Protein AF-A0A2N0NIL8-F1 (afdb_monomer)

Foldseek 3Di:
DDLQPDAQVNVLVVVVVVDDPLFKDAFFKWQLALVDDPPPSRIGTQGIWGHDDVDDDIDTDQDHDADLVQLCVPVDPDDPDDDPVNSVVSVVVLVPDDPVVQQARKGWDQDPVVRGIDIDGNVVRVVVSVVSVVSVVVLCVVPEDPDSNDTHGPDPSDDDPDD

pLDDT: mean 86.55, std 13.31, range [37.31, 97.88]

Radius of gyration: 18.93 Å; Cα contacts (8 Å, |Δi|>4): 229; chains: 1; bounding box: 38×41×51 Å

Nearest PDB structures (foldseek):
  6pxk-assembly1_B  TM=4.471E-01  e=1.009E+00  Escherichia coli
  3cox-assembly1_A  TM=4.025E-01  e=3.278E+00  Brevibacterium sterolicum
  7cnc-assembly1_A  TM=2.852E-01  e=1.763E+00  Homo sapiens
  3wee-assembly1_B  TM=3.679E-01  e=6.095E+00  Saccharomyces cerevisiae S288C

Sequence (163 aa):
MSLFSADESVLQAIVESLLPLKYRIPELLLVMDGTKLKGFGHFGYSDIFVLKGIGDNNVSLELKYISLVNLIKLIKIYKNKFNANDLENLDKIIEKENEKVLLKRSYSYWSKEYGETRQTTIGEVLENGVNQLKSYMNVISNGKTINYSSSGIFDERIYFLLY

Solvent-accessible surface area (backbone atoms only — not comparable to full-atom values): 9648 Å² total; per-residue (Å²): 137,60,80,89,75,58,47,54,70,54,52,47,55,53,56,51,73,76,46,61,74,94,35,53,36,68,52,40,36,29,20,61,30,31,86,43,55,87,88,65,59,13,60,44,64,44,53,34,33,34,50,52,68,93,61,94,57,66,46,80,46,72,86,82,68,83,54,67,70,33,41,46,68,72,76,54,100,80,67,100,68,86,54,71,67,61,51,53,52,49,51,64,50,56,76,71,50,54,66,79,58,52,32,65,36,57,34,47,47,77,38,79,90,77,73,43,78,46,77,50,29,46,40,54,55,50,51,51,47,53,53,49,45,52,54,50,50,57,31,49,72,60,20,73,36,95,54,68,66,48,48,4,30,56,44,86,91,64,86,70,77,76,133

Organism: NCBI:txid588596

Structure (mmCIF, N/CA/C/O backbone):
data_AF-A0A2N0NIL8-F1
#
_entry.id   AF-A0A2N0NIL8-F1
#
loop_
_atom_site.group_PDB
_atom_site.id
_atom_site.type_symbol
_atom_site.label_atom_id
_atom_site.label_alt_id
_atom_site.label_comp_id
_atom_site.label_asym_id
_atom_site.label_entity_id
_atom_site.label_seq_id
_atom_site.pdbx_PDB_ins_code
_atom_site.Cartn_x
_atom_site.Cartn_y
_atom_site.Cartn_z
_atom_site.occupancy
_atom_site.B_iso_or_equiv
_atom_site.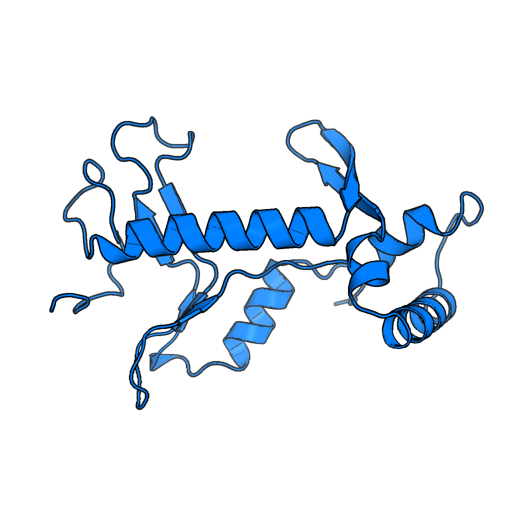auth_seq_id
_atom_site.auth_comp_id
_atom_site.auth_asym_id
_atom_site.auth_atom_id
_atom_site.pdbx_PDB_model_num
ATOM 1 N N . MET A 1 1 ? 8.650 -1.283 20.100 1.00 48.00 1 MET A N 1
ATOM 2 C CA . MET A 1 1 ? 7.714 -0.621 19.164 1.00 48.00 1 MET A CA 1
ATOM 3 C C . MET A 1 1 ? 6.300 -0.926 19.615 1.00 48.00 1 MET A C 1
ATOM 5 O O . MET A 1 1 ? 6.044 -2.066 19.974 1.00 48.00 1 MET A O 1
ATOM 9 N N . SER A 1 2 ? 5.416 0.069 19.667 1.00 64.25 2 SER A N 1
ATOM 10 C CA . SER A 1 2 ? 3.997 -0.153 19.970 1.00 64.25 2 SER A CA 1
ATOM 11 C C . SER A 1 2 ? 3.231 -0.295 18.655 1.00 64.25 2 SER A C 1
ATOM 13 O O . SER A 1 2 ? 3.453 0.518 17.762 1.00 64.25 2 SER A O 1
ATOM 15 N N . LEU A 1 3 ? 2.302 -1.254 18.540 1.00 61.31 3 LEU A N 1
ATOM 16 C CA . LEU A 1 3 ? 1.357 -1.306 17.406 1.00 61.31 3 LEU A CA 1
ATOM 17 C C . LEU A 1 3 ? 0.564 0.006 17.257 1.00 61.31 3 LEU A C 1
ATOM 19 O O . LEU A 1 3 ? 0.070 0.317 16.179 1.00 61.31 3 LEU A O 1
ATOM 23 N N . PHE A 1 4 ? 0.484 0.808 18.323 1.00 64.94 4 PHE A N 1
ATOM 24 C CA . PHE A 1 4 ? -0.160 2.118 18.316 1.00 64.94 4 PHE A CA 1
ATOM 25 C C . PHE A 1 4 ? 0.452 3.100 17.305 1.00 64.94 4 PHE A C 1
ATOM 27 O O . PHE A 1 4 ? -0.254 3.971 16.805 1.00 64.94 4 PHE A O 1
ATOM 34 N N . SER A 1 5 ? 1.751 2.979 17.017 1.00 73.25 5 SER A N 1
ATOM 35 C CA . SER A 1 5 ? 2.464 3.836 16.063 1.00 73.25 5 SER A CA 1
ATOM 36 C C . SER A 1 5 ? 2.758 3.133 14.739 1.00 73.25 5 SER A C 1
ATOM 38 O O . SER A 1 5 ? 3.604 3.613 13.993 1.00 73.25 5 SER A O 1
ATOM 40 N N . ALA A 1 6 ? 2.148 1.972 14.481 1.00 85.81 6 ALA A N 1
ATOM 41 C CA . ALA A 1 6 ? 2.296 1.311 13.194 1.00 85.81 6 ALA A CA 1
ATOM 42 C C . ALA A 1 6 ? 1.619 2.140 12.094 1.00 85.81 6 ALA A C 1
ATOM 44 O O . ALA A 1 6 ? 0.583 2.772 12.320 1.00 85.81 6 ALA A O 1
ATOM 45 N N . ASP A 1 7 ? 2.229 2.127 10.918 1.00 89.12 7 ASP A N 1
ATOM 46 C CA . ASP A 1 7 ? 1.809 2.827 9.712 1.00 89.12 7 ASP A CA 1
ATOM 47 C C . ASP A 1 7 ? 2.029 1.930 8.477 1.00 89.12 7 ASP A C 1
ATOM 49 O O . ASP A 1 7 ? 2.337 0.739 8.599 1.00 89.12 7 ASP A O 1
ATOM 53 N N . GLU A 1 8 ? 1.845 2.488 7.279 1.00 91.62 8 GLU A N 1
ATOM 54 C CA . GLU A 1 8 ? 2.022 1.754 6.021 1.00 91.62 8 GLU A CA 1
ATOM 55 C C . GLU A 1 8 ? 3.451 1.234 5.837 1.00 91.62 8 GLU A C 1
ATOM 57 O O . GLU A 1 8 ? 3.621 0.115 5.361 1.00 91.62 8 GLU A O 1
ATOM 62 N N . SER A 1 9 ? 4.473 1.961 6.300 1.00 92.38 9 SER A N 1
ATOM 63 C CA . SER A 1 9 ? 5.864 1.498 6.240 1.00 92.38 9 SER A CA 1
ATOM 64 C C . SER A 1 9 ? 6.093 0.256 7.104 1.00 92.38 9 SER A C 1
ATOM 66 O O . SER A 1 9 ? 6.787 -0.672 6.686 1.00 92.38 9 SER A O 1
ATOM 68 N N . VAL A 1 10 ? 5.479 0.190 8.292 1.00 93.75 10 VAL A N 1
ATOM 69 C CA . VAL A 1 10 ? 5.522 -1.022 9.128 1.00 93.75 10 VAL A CA 1
ATOM 70 C C . VAL A 1 10 ? 4.795 -2.185 8.451 1.00 93.75 10 VAL A C 1
ATOM 72 O O . VAL A 1 10 ? 5.324 -3.299 8.432 1.00 93.75 10 VAL A O 1
ATOM 75 N N . LEU A 1 11 ? 3.612 -1.944 7.873 1.00 95.00 11 LEU A N 1
ATOM 76 C CA . LEU A 1 11 ? 2.872 -2.968 7.127 1.00 95.00 11 LEU A CA 1
ATOM 77 C C . LEU A 1 11 ? 3.698 -3.497 5.947 1.00 95.00 11 LEU A C 1
ATOM 79 O O . LEU A 1 11 ? 3.813 -4.711 5.784 1.00 95.00 11 LEU A O 1
ATOM 83 N N . GLN A 1 12 ? 4.318 -2.607 5.172 1.00 96.25 12 GLN A N 1
ATOM 84 C CA . GLN A 1 12 ? 5.171 -2.979 4.050 1.00 96.25 12 GLN A CA 1
ATOM 85 C C . GLN A 1 12 ? 6.353 -3.830 4.511 1.00 96.25 12 GLN A C 1
ATOM 87 O O . GLN A 1 12 ? 6.565 -4.904 3.957 1.00 96.25 12 GLN A O 1
ATOM 92 N N . ALA A 1 13 ? 7.059 -3.432 5.574 1.00 95.19 13 ALA A N 1
ATOM 93 C CA . ALA A 1 13 ? 8.175 -4.210 6.114 1.00 95.19 13 ALA A CA 1
ATOM 94 C C . ALA A 1 13 ? 7.757 -5.635 6.530 1.00 95.19 13 ALA A C 1
ATOM 96 O O . ALA A 1 13 ? 8.494 -6.596 6.290 1.00 95.19 13 ALA A O 1
ATOM 97 N N . ILE A 1 14 ? 6.562 -5.790 7.115 1.00 95.06 14 ILE A N 1
ATOM 98 C CA . ILE A 1 14 ? 6.002 -7.102 7.465 1.00 95.06 14 ILE A CA 1
ATOM 99 C C . ILE A 1 14 ? 5.717 -7.912 6.197 1.00 95.06 14 ILE A C 1
ATOM 101 O O . ILE A 1 14 ? 6.202 -9.037 6.087 1.00 95.06 14 ILE A O 1
ATOM 105 N N . VAL A 1 15 ? 4.979 -7.357 5.230 1.00 95.81 15 VAL A N 1
ATOM 106 C CA . VAL A 1 15 ? 4.638 -8.057 3.977 1.00 95.81 15 VAL A CA 1
ATOM 107 C C . VAL A 1 15 ? 5.903 -8.452 3.221 1.00 95.81 15 VAL A C 1
ATOM 109 O O . VAL A 1 15 ? 6.044 -9.597 2.800 1.00 95.81 15 VAL A O 1
ATOM 112 N N . GLU A 1 16 ? 6.864 -7.540 3.117 1.00 95.12 16 GLU A N 1
ATOM 113 C CA . GLU A 1 16 ? 8.169 -7.807 2.538 1.00 95.12 16 GLU A CA 1
ATOM 114 C C . GLU A 1 16 ? 8.849 -8.993 3.217 1.00 95.12 16 GLU A C 1
ATOM 116 O O . GLU A 1 16 ? 9.289 -9.902 2.519 1.00 95.12 16 GLU A O 1
ATOM 121 N N . SER A 1 17 ? 8.906 -9.032 4.554 1.00 94.69 17 SER A N 1
ATOM 122 C CA . SER A 1 17 ? 9.560 -10.117 5.302 1.00 94.69 17 SER A CA 1
ATOM 123 C C . SER A 1 17 ? 8.982 -11.511 5.019 1.00 94.69 17 SER A C 1
ATOM 125 O O . SER A 1 17 ? 9.699 -12.502 5.152 1.00 94.69 17 SER A O 1
ATOM 127 N N . LEU A 1 18 ? 7.720 -11.582 4.579 1.00 94.50 18 LEU A N 1
ATOM 128 C CA . LEU A 1 18 ? 7.035 -12.819 4.195 1.00 94.50 18 LEU A CA 1
ATOM 129 C C . LEU A 1 18 ? 7.293 -13.217 2.733 1.00 94.50 18 LEU A C 1
ATOM 131 O O . LEU A 1 18 ? 7.068 -14.368 2.358 1.00 94.50 18 LEU A O 1
ATOM 135 N N . LEU A 1 19 ? 7.767 -12.287 1.902 1.00 92.12 19 LEU A N 1
ATOM 136 C CA . LEU A 1 19 ? 8.041 -12.510 0.486 1.00 92.12 19 LEU A CA 1
ATOM 137 C C . LEU A 1 19 ? 9.516 -12.884 0.250 1.00 92.12 19 LEU A C 1
ATOM 139 O O . LEU A 1 19 ? 10.418 -12.257 0.822 1.00 92.12 19 LEU A O 1
ATOM 143 N N . PRO A 1 20 ? 9.810 -13.846 -0.648 1.00 90.81 20 PRO A N 1
ATOM 144 C CA . PRO A 1 20 ? 11.186 -14.186 -0.992 1.00 90.81 20 PRO A CA 1
ATOM 145 C C . PRO A 1 20 ? 11.940 -12.989 -1.583 1.00 90.81 20 PRO A C 1
ATOM 147 O O . PRO A 1 20 ? 11.522 -12.411 -2.588 1.00 90.81 20 PRO A O 1
ATOM 150 N N . LEU A 1 21 ? 13.105 -12.676 -1.008 1.00 90.25 21 LEU A N 1
ATOM 151 C CA . LEU A 1 21 ? 13.954 -11.543 -1.406 1.00 90.25 21 LEU A CA 1
ATOM 152 C C . LEU A 1 21 ? 14.259 -11.499 -2.909 1.00 90.25 21 LEU A C 1
ATOM 154 O O . LEU A 1 21 ? 14.290 -10.429 -3.499 1.00 90.25 21 LEU A O 1
ATOM 158 N N . LYS A 1 22 ? 14.450 -12.665 -3.537 1.00 89.50 22 LYS A N 1
ATOM 159 C CA . LYS A 1 22 ? 14.787 -12.776 -4.964 1.00 89.50 22 LYS A CA 1
ATOM 160 C C . LYS A 1 22 ? 13.693 -12.239 -5.895 1.00 89.50 22 LYS A C 1
ATOM 162 O O . LYS A 1 22 ? 13.998 -11.857 -7.019 1.00 89.50 22 LYS A O 1
ATOM 167 N N . TYR A 1 23 ? 12.435 -12.269 -5.461 1.00 89.62 23 TYR A N 1
ATOM 168 C CA . TYR A 1 23 ? 11.295 -11.972 -6.327 1.00 89.62 23 TYR A CA 1
ATOM 169 C C . TYR A 1 23 ? 10.588 -10.672 -5.965 1.00 89.62 23 TYR A C 1
ATOM 171 O O . TYR A 1 23 ? 9.729 -10.247 -6.723 1.00 89.62 23 TYR A O 1
ATOM 179 N N . ARG A 1 24 ? 10.917 -10.031 -4.841 1.00 92.19 24 ARG A N 1
ATOM 180 C CA . ARG A 1 24 ? 10.237 -8.807 -4.409 1.00 92.19 24 ARG A CA 1
ATOM 181 C C . ARG A 1 24 ? 11.038 -7.562 -4.780 1.00 92.19 24 ARG A C 1
ATOM 183 O O . ARG A 1 24 ? 12.245 -7.504 -4.567 1.00 92.19 24 ARG A O 1
ATOM 190 N N . ILE A 1 25 ? 10.341 -6.557 -5.284 1.00 95.00 25 ILE A N 1
ATOM 191 C CA . ILE A 1 25 ? 10.866 -5.235 -5.604 1.00 95.00 25 ILE A CA 1
ATOM 192 C C . ILE A 1 25 ? 9.998 -4.229 -4.849 1.00 95.00 25 ILE A C 1
ATOM 194 O O . ILE A 1 25 ? 8.906 -3.904 -5.317 1.00 95.00 25 ILE A O 1
ATOM 198 N N . PRO A 1 26 ? 10.431 -3.786 -3.659 1.00 95.75 26 PRO A N 1
ATOM 199 C CA . PRO A 1 26 ? 9.733 -2.731 -2.944 1.00 95.75 26 PRO A CA 1
ATOM 200 C C . PRO A 1 26 ? 9.925 -1.394 -3.659 1.00 95.75 26 PRO A C 1
ATOM 202 O O . PRO A 1 26 ? 10.997 -1.148 -4.228 1.00 95.75 26 PRO A O 1
ATOM 205 N N . GLU A 1 27 ? 8.896 -0.554 -3.613 1.00 96.62 27 GLU A N 1
ATOM 206 C CA . GLU A 1 27 ? 8.872 0.786 -4.203 1.00 96.62 27 GLU A CA 1
ATOM 207 C C . GLU A 1 27 ? 9.343 0.769 -5.667 1.00 96.62 27 GLU A C 1
ATOM 209 O O . GLU A 1 27 ? 10.347 1.387 -6.028 1.00 96.62 27 GLU A O 1
ATOM 214 N N . LEU A 1 28 ? 8.660 -0.006 -6.519 1.00 96.25 28 LEU A N 1
ATOM 215 C CA . LEU A 1 28 ? 8.982 -0.072 -7.946 1.00 96.25 28 LEU A CA 1
ATOM 216 C C . LEU A 1 28 ? 8.798 1.317 -8.567 1.00 96.25 28 LEU A C 1
ATOM 218 O O . LEU A 1 28 ? 7.683 1.846 -8.579 1.00 96.25 28 LEU A O 1
ATOM 222 N N . LEU A 1 29 ? 9.881 1.877 -9.108 1.00 95.75 29 LEU A N 1
ATOM 223 C CA . LEU A 1 29 ? 9.880 3.221 -9.677 1.00 95.75 29 LEU A CA 1
ATOM 224 C C . LEU A 1 29 ? 9.230 3.243 -11.067 1.00 95.75 29 LEU A C 1
ATOM 226 O O . LEU A 1 29 ? 9.648 2.552 -12.002 1.00 95.75 29 LEU A O 1
ATOM 230 N N . LEU A 1 30 ? 8.218 4.095 -11.206 1.00 96.69 30 LEU A N 1
ATOM 231 C CA . LEU A 1 30 ? 7.451 4.307 -12.426 1.00 96.69 30 LEU A CA 1
ATOM 232 C C . LEU A 1 30 ? 7.553 5.764 -12.881 1.00 96.69 30 LEU A C 1
ATOM 234 O O . LEU A 1 30 ? 7.456 6.694 -12.076 1.00 96.69 30 LEU A O 1
ATOM 238 N N . VAL A 1 31 ? 7.664 5.967 -14.191 1.00 96.94 31 VAL A N 1
ATOM 239 C CA . VAL A 1 31 ? 7.353 7.250 -14.830 1.00 96.94 31 VAL A CA 1
ATOM 240 C C . VAL A 1 31 ? 5.867 7.219 -15.153 1.00 96.94 31 VAL A C 1
ATOM 242 O O . VAL A 1 31 ? 5.437 6.503 -16.055 1.00 96.94 31 VAL A O 1
ATOM 245 N N . MET A 1 32 ? 5.075 7.963 -14.387 1.00 95.94 32 MET A N 1
ATOM 246 C CA . MET A 1 32 ? 3.621 8.004 -14.544 1.00 95.94 32 MET A CA 1
ATOM 247 C C . MET A 1 32 ? 3.236 8.845 -15.754 1.00 95.94 32 MET A C 1
ATOM 249 O O . MET A 1 32 ? 2.455 8.415 -16.601 1.00 95.94 32 MET A O 1
ATOM 253 N N . ASP A 1 33 ? 3.829 10.033 -15.853 1.00 94.19 33 ASP A N 1
ATOM 254 C CA . ASP A 1 33 ? 3.613 10.970 -16.947 1.00 94.19 33 ASP A CA 1
ATOM 255 C C . ASP A 1 33 ? 4.864 11.831 -17.140 1.00 94.19 33 ASP A C 1
ATOM 257 O O . ASP A 1 33 ? 5.125 12.766 -16.377 1.00 94.19 33 ASP A O 1
ATOM 261 N N . GLY A 1 34 ? 5.636 11.511 -18.179 1.00 90.19 34 GLY A N 1
ATOM 262 C CA . GLY A 1 34 ? 6.882 12.210 -18.492 1.00 90.19 34 GLY A CA 1
ATOM 263 C C . GLY A 1 34 ? 6.703 13.663 -18.943 1.00 90.19 34 GLY A C 1
ATOM 264 O O . GLY A 1 34 ? 7.683 14.404 -19.016 1.00 90.19 34 GLY A O 1
ATOM 265 N N . THR A 1 35 ? 5.466 14.097 -19.217 1.00 92.25 35 THR A N 1
ATOM 266 C CA . THR A 1 35 ? 5.150 15.489 -19.577 1.00 92.25 35 THR A CA 1
ATOM 267 C C . THR A 1 35 ? 4.977 16.393 -18.356 1.00 92.25 35 THR A C 1
ATOM 269 O O . THR A 1 35 ? 5.099 17.615 -18.467 1.00 92.25 35 THR A O 1
ATOM 272 N N . LYS A 1 36 ? 4.716 15.818 -17.173 1.00 93.44 36 LYS A N 1
ATOM 273 C CA . LYS A 1 36 ? 4.513 16.587 -15.939 1.00 93.44 36 LYS A CA 1
ATOM 274 C C . LYS A 1 36 ? 5.836 17.033 -15.332 1.00 93.44 36 LYS A C 1
ATOM 276 O O . LYS A 1 36 ? 6.882 16.424 -15.529 1.00 93.44 36 LYS A O 1
ATOM 281 N N . LEU A 1 37 ? 5.79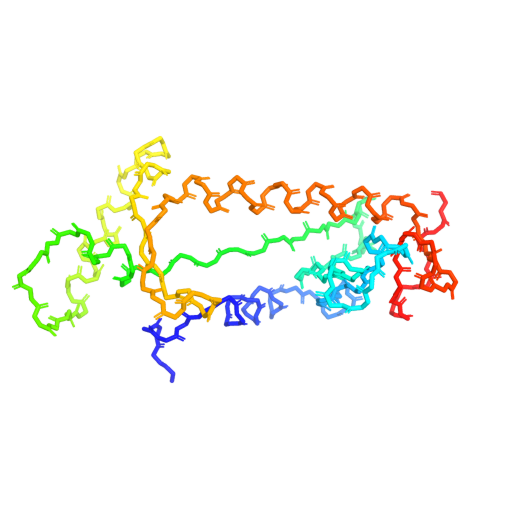8 18.091 -14.528 1.00 88.94 37 LEU A N 1
ATOM 282 C CA . LEU A 1 37 ? 6.962 18.516 -13.752 1.00 88.94 37 LEU A CA 1
ATOM 283 C C . LEU A 1 37 ? 7.255 17.524 -12.618 1.00 88.94 37 LEU A C 1
ATOM 285 O O . LEU A 1 37 ? 6.346 16.941 -12.019 1.00 88.94 37 LEU A O 1
ATOM 289 N N . LYS A 1 38 ? 8.538 17.368 -12.277 1.00 86.75 38 LYS A N 1
ATOM 290 C CA . LYS A 1 38 ? 8.967 16.542 -11.142 1.00 86.75 38 LYS A CA 1
ATOM 291 C C . LYS A 1 38 ? 8.254 16.994 -9.861 1.00 86.75 38 LYS A C 1
ATOM 293 O O . LYS A 1 38 ? 8.229 18.179 -9.550 1.00 86.75 38 LYS A O 1
ATOM 298 N N . GLY A 1 39 ? 7.677 16.038 -9.131 1.00 81.81 39 GLY A N 1
ATOM 299 C CA . GLY A 1 39 ? 6.884 16.293 -7.921 1.00 81.81 39 GLY A CA 1
ATOM 300 C C . GLY A 1 39 ? 5.384 16.501 -8.162 1.00 81.81 39 GLY A C 1
ATOM 301 O O . GLY A 1 39 ? 4.615 16.415 -7.215 1.00 81.81 39 GLY A O 1
ATOM 302 N N . PHE A 1 40 ? 4.944 16.678 -9.412 1.00 88.00 40 PHE A N 1
ATOM 303 C CA . PHE A 1 40 ? 3.533 16.886 -9.762 1.00 88.00 40 PHE A CA 1
ATOM 304 C C . PHE A 1 40 ? 2.931 15.663 -10.465 1.00 88.00 40 PHE A C 1
ATOM 306 O O . PHE A 1 40 ? 2.274 15.782 -11.493 1.00 88.00 40 PHE A O 1
ATOM 313 N N . GLY A 1 41 ? 3.188 14.462 -9.938 1.00 87.75 41 GLY A N 1
ATOM 314 C CA . GLY A 1 41 ? 2.708 13.207 -10.534 1.00 87.75 41 GLY A CA 1
ATOM 315 C C . GLY A 1 41 ? 3.509 12.737 -11.751 1.00 87.75 41 GLY A C 1
ATOM 316 O O . GLY A 1 41 ? 3.005 11.940 -12.532 1.00 87.75 41 GLY A O 1
ATOM 317 N N . HIS A 1 42 ? 4.739 13.231 -11.916 1.00 93.38 42 HIS A N 1
ATOM 318 C CA . HIS A 1 42 ? 5.686 12.710 -12.908 1.00 93.38 42 HIS A CA 1
ATOM 319 C C . HIS A 1 42 ? 6.106 11.269 -12.582 1.00 93.38 42 HIS A C 1
ATOM 321 O O . HIS A 1 42 ? 6.190 10.422 -13.466 1.00 93.38 42 HIS A O 1
ATOM 327 N N . PHE A 1 43 ? 6.345 10.986 -11.299 1.00 95.94 43 PHE A N 1
ATOM 328 C CA . PHE A 1 43 ? 6.787 9.682 -10.807 1.00 95.94 43 PHE A CA 1
ATOM 329 C C . PHE A 1 43 ? 5.725 9.031 -9.929 1.00 95.94 43 PHE A C 1
ATOM 331 O O . PHE A 1 43 ? 4.928 9.726 -9.296 1.00 95.94 43 PHE A O 1
ATOM 338 N N . GLY A 1 44 ? 5.765 7.706 -9.879 1.00 95.44 44 GLY A N 1
ATOM 339 C CA . GLY A 1 44 ? 4.970 6.863 -8.999 1.00 95.44 44 GLY A CA 1
ATOM 340 C C . GLY A 1 44 ? 5.842 5.751 -8.437 1.00 95.44 44 GLY A C 1
ATOM 341 O O . GLY A 1 44 ? 6.851 5.382 -9.040 1.00 95.44 44 GLY A O 1
ATOM 342 N N . TYR A 1 45 ? 5.451 5.242 -7.277 1.00 96.19 45 TYR A N 1
ATOM 343 C CA . TYR A 1 45 ? 6.148 4.163 -6.591 1.00 96.19 45 TYR A CA 1
ATOM 344 C C . TYR A 1 45 ? 5.096 3.132 -6.213 1.00 96.19 45 TYR A C 1
ATOM 346 O O . TYR A 1 45 ? 4.202 3.433 -5.427 1.00 96.19 45 TYR A O 1
ATOM 354 N N . SER A 1 46 ? 5.153 1.953 -6.832 1.00 96.06 46 SER A N 1
ATOM 355 C CA . SER A 1 46 ? 4.281 0.839 -6.447 1.00 96.06 46 SER A CA 1
ATOM 356 C C . SER A 1 46 ? 4.880 0.153 -5.225 1.00 96.06 46 SER A C 1
ATOM 358 O O . SER A 1 46 ? 6.052 -0.225 -5.271 1.00 96.06 46 SER A O 1
ATOM 360 N N . ASP A 1 47 ? 4.088 -0.006 -4.161 1.00 97.25 47 ASP A N 1
ATOM 361 C CA . ASP A 1 47 ? 4.580 -0.428 -2.841 1.00 97.25 47 ASP A CA 1
ATOM 362 C C . ASP A 1 47 ? 5.418 -1.706 -2.907 1.00 97.25 47 ASP A C 1
ATOM 364 O O . ASP A 1 47 ? 6.568 -1.721 -2.467 1.00 97.25 47 ASP A O 1
ATOM 368 N N . ILE A 1 48 ? 4.879 -2.780 -3.498 1.00 96.50 48 ILE A N 1
ATOM 369 C CA . ILE A 1 48 ? 5.634 -4.016 -3.726 1.00 96.50 48 ILE A CA 1
ATOM 370 C C . ILE A 1 48 ? 5.263 -4.619 -5.078 1.00 96.50 48 ILE A C 1
ATOM 372 O O . ILE A 1 48 ? 4.121 -5.008 -5.321 1.00 96.50 48 ILE A O 1
ATOM 376 N N . PHE A 1 49 ? 6.262 -4.797 -5.936 1.00 95.12 49 PHE A N 1
ATOM 377 C CA . PHE A 1 49 ? 6.141 -5.575 -7.159 1.00 95.12 49 PHE A CA 1
ATOM 378 C C . PHE A 1 49 ? 6.824 -6.932 -6.993 1.00 95.12 49 PHE A C 1
ATOM 380 O O . PHE A 1 49 ? 8.015 -7.020 -6.698 1.00 95.12 49 PHE A O 1
ATOM 387 N N . VAL A 1 50 ? 6.071 -8.009 -7.172 1.00 93.12 50 VAL A N 1
ATOM 388 C CA . VAL A 1 50 ? 6.558 -9.383 -7.089 1.00 93.12 50 VAL A CA 1
ATOM 389 C C . VAL A 1 50 ? 6.736 -9.926 -8.498 1.00 93.12 50 VAL A C 1
ATOM 391 O O . VAL A 1 50 ? 5.776 -10.107 -9.249 1.00 93.12 50 VAL A O 1
ATOM 394 N N . LEU A 1 51 ? 7.985 -10.199 -8.850 1.00 90.25 51 LEU A N 1
ATOM 395 C CA . LEU A 1 51 ? 8.355 -10.869 -10.080 1.00 90.25 51 LEU A CA 1
ATOM 396 C C . LEU A 1 51 ? 7.797 -12.287 -10.108 1.00 90.25 51 LEU A C 1
ATOM 398 O O . LEU A 1 51 ? 7.825 -13.019 -9.114 1.00 90.25 51 LEU A O 1
ATOM 402 N N . LYS A 1 52 ? 7.394 -12.695 -11.305 1.00 84.75 52 LYS A N 1
ATOM 403 C CA . LYS A 1 52 ? 7.215 -14.084 -11.691 1.00 84.75 52 LYS A CA 1
ATOM 404 C C . LYS A 1 52 ? 8.451 -14.884 -11.266 1.00 84.75 52 LYS A C 1
ATOM 406 O O . LYS A 1 52 ? 9.525 -14.772 -11.853 1.00 84.75 52 LYS A O 1
ATOM 411 N N . GLY A 1 53 ? 8.290 -15.661 -10.199 1.00 73.94 53 GLY A N 1
ATOM 412 C CA . GLY A 1 53 ? 9.237 -16.690 -9.794 1.00 73.94 53 GLY A CA 1
ATOM 413 C C . GLY A 1 53 ? 8.918 -17.994 -10.520 1.00 73.94 53 GLY A C 1
ATOM 414 O O . GLY A 1 53 ? 9.148 -18.118 -11.717 1.00 73.94 53 GLY A O 1
ATOM 415 N N . ILE A 1 54 ? 8.362 -18.956 -9.776 1.00 58.25 54 ILE A N 1
ATOM 416 C CA . ILE A 1 54 ? 7.886 -20.255 -10.296 1.00 58.25 54 ILE A CA 1
ATOM 417 C C . ILE A 1 54 ? 6.456 -20.155 -10.873 1.00 58.25 54 ILE A C 1
ATOM 419 O O . ILE A 1 54 ? 6.049 -21.009 -11.649 1.00 58.25 54 ILE A O 1
ATOM 423 N N . GLY A 1 55 ? 5.688 -19.129 -10.488 1.00 68.31 55 GLY A N 1
ATOM 424 C CA . GLY A 1 55 ? 4.320 -18.913 -10.974 1.00 68.31 55 GLY A CA 1
ATOM 425 C C . GLY A 1 55 ? 4.255 -18.304 -12.377 1.00 68.31 55 GLY A C 1
ATOM 426 O O . GLY A 1 55 ? 5.276 -18.025 -12.998 1.00 68.31 55 GLY A O 1
ATOM 427 N N . ASP A 1 56 ? 3.040 -18.047 -12.861 1.00 77.56 56 ASP A N 1
ATOM 428 C CA . ASP A 1 56 ? 2.841 -17.605 -14.247 1.00 77.56 56 ASP A CA 1
ATOM 429 C C . ASP A 1 56 ? 2.845 -16.087 -14.439 1.00 77.56 56 ASP A C 1
ATOM 431 O O . ASP A 1 56 ? 3.196 -15.627 -15.528 1.00 77.56 56 ASP A O 1
ATOM 435 N N . ASN A 1 57 ? 2.538 -15.321 -13.386 1.00 86.56 57 ASN A N 1
ATOM 436 C CA . ASN A 1 57 ? 2.296 -13.880 -13.456 1.00 86.56 57 ASN A CA 1
ATOM 437 C C . ASN A 1 57 ? 3.186 -13.086 -12.493 1.00 86.56 57 ASN A C 1
ATOM 439 O O . ASN A 1 57 ? 3.540 -13.563 -11.413 1.00 86.56 57 ASN A O 1
ATOM 443 N N . ASN A 1 58 ? 3.485 -11.842 -12.871 1.00 90.00 58 ASN A N 1
ATOM 444 C CA . ASN A 1 58 ? 3.949 -10.829 -11.926 1.00 90.00 58 ASN A CA 1
ATOM 445 C C . ASN A 1 58 ? 2.754 -10.305 -11.120 1.00 90.00 58 ASN A C 1
ATOM 447 O O . ASN A 1 58 ? 1.635 -10.250 -11.635 1.00 90.00 58 ASN A O 1
ATOM 451 N N . VAL A 1 59 ? 2.988 -9.887 -9.880 1.00 92.31 59 VAL A N 1
ATOM 452 C CA . VAL A 1 59 ? 1.948 -9.367 -8.985 1.00 92.31 59 VAL A CA 1
ATOM 453 C C . VAL A 1 59 ? 2.359 -7.989 -8.493 1.00 92.31 59 VAL A C 1
ATOM 455 O O . VAL A 1 59 ? 3.475 -7.811 -8.023 1.00 92.31 59 VAL A O 1
ATOM 458 N N . SER A 1 60 ? 1.460 -7.015 -8.574 1.00 94.31 60 SER A N 1
ATOM 459 C CA . SER A 1 60 ? 1.631 -5.717 -7.919 1.00 94.31 60 SER A CA 1
ATOM 460 C C . SER A 1 60 ? 0.741 -5.680 -6.682 1.00 94.31 60 SER A C 1
ATOM 462 O O . SER A 1 60 ? -0.432 -6.053 -6.747 1.00 94.31 60 SER A O 1
ATOM 464 N N . LEU A 1 61 ? 1.323 -5.286 -5.555 1.00 96.19 6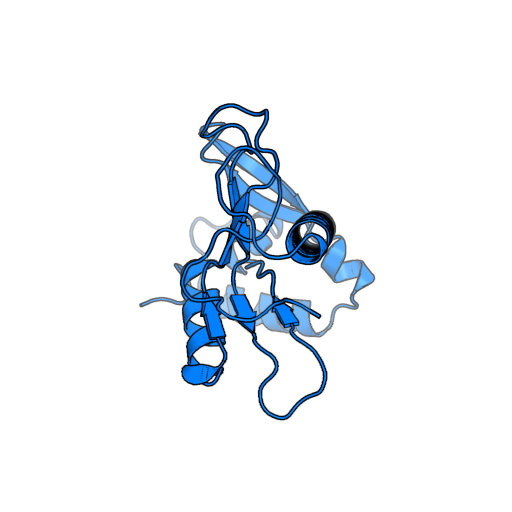1 LEU A N 1
ATOM 465 C CA . LEU A 1 61 ? 0.640 -5.099 -4.287 1.00 96.19 61 LEU A CA 1
ATOM 466 C C . LEU A 1 61 ? 0.634 -3.604 -3.975 1.00 96.19 61 LEU A C 1
ATOM 468 O O . LEU A 1 61 ? 1.688 -2.972 -3.940 1.00 96.19 61 L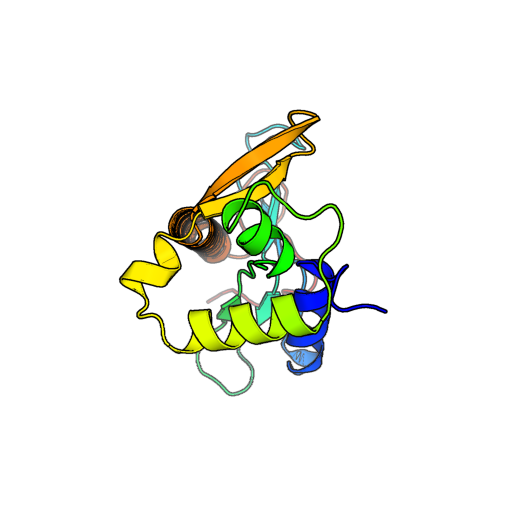EU A O 1
ATOM 472 N N . GLU A 1 62 ? -0.559 -3.075 -3.734 1.00 97.62 62 GLU A N 1
ATOM 473 C CA . GLU A 1 62 ? -0.786 -1.746 -3.172 1.00 97.62 62 GLU A CA 1
ATOM 474 C C . GLU A 1 62 ? -1.336 -1.948 -1.758 1.00 97.62 62 GLU A C 1
ATOM 476 O O . GLU A 1 62 ? -2.342 -2.636 -1.557 1.00 97.62 62 GLU A O 1
ATOM 481 N N . LEU A 1 63 ? -0.645 -1.395 -0.773 1.00 96.81 63 LEU A N 1
ATOM 482 C CA . LEU A 1 63 ? -0.914 -1.566 0.640 1.00 96.81 63 LEU A CA 1
ATOM 483 C C . LEU A 1 63 ? -1.630 -0.324 1.173 1.00 96.81 63 LEU A C 1
ATOM 485 O O . LEU A 1 63 ? -1.308 0.820 0.848 1.00 96.81 63 LEU A O 1
ATOM 489 N N . LYS A 1 64 ? -2.633 -0.556 2.019 1.00 94.56 64 LYS A N 1
ATOM 490 C CA . LYS A 1 64 ? -3.323 0.496 2.768 1.00 94.56 64 LYS A CA 1
ATOM 491 C C . LYS A 1 64 ? -3.439 0.061 4.215 1.00 94.56 64 LYS A C 1
ATOM 493 O O . LYS A 1 64 ? -3.926 -1.035 4.495 1.00 94.56 64 LYS A O 1
ATOM 498 N N . TYR A 1 65 ? -2.993 0.910 5.135 1.00 92.38 65 TYR A N 1
ATOM 499 C CA . TYR A 1 65 ? -3.051 0.617 6.566 1.00 92.38 65 TYR A CA 1
ATOM 500 C C . TYR A 1 65 ? -4.149 1.434 7.251 1.00 92.38 65 TYR A C 1
ATOM 502 O O . TYR A 1 65 ? -4.121 2.666 7.276 1.00 92.38 65 TYR A O 1
ATOM 510 N N . ILE A 1 66 ? -5.105 0.734 7.864 1.00 89.38 66 ILE A N 1
ATOM 511 C CA . ILE A 1 66 ? -6.172 1.338 8.664 1.00 89.38 66 ILE A CA 1
ATOM 512 C C . ILE A 1 66 ? -5.857 1.128 10.145 1.00 89.38 66 ILE A C 1
ATOM 514 O O . ILE A 1 66 ? -5.993 0.030 10.679 1.00 89.38 66 ILE A O 1
ATOM 518 N N . SER A 1 67 ? -5.464 2.199 10.835 1.00 85.50 67 SER A N 1
ATOM 519 C CA . SER A 1 67 ? -5.228 2.143 12.281 1.00 85.50 67 SER A CA 1
ATOM 520 C C . SER A 1 67 ? -6.541 2.018 13.061 1.00 85.50 67 SER A C 1
ATOM 522 O O . SER A 1 67 ? -7.431 2.865 12.928 1.00 85.50 67 SER A O 1
ATOM 524 N N . LEU A 1 68 ? -6.630 1.032 13.963 1.00 82.88 68 LEU A N 1
ATOM 525 C CA . LEU A 1 68 ? -7.772 0.871 14.875 1.00 82.88 68 LEU A CA 1
ATOM 526 C C . LEU A 1 68 ? -8.019 2.127 15.723 1.00 82.88 68 LEU A C 1
ATOM 528 O O . LEU A 1 68 ? -9.159 2.533 15.919 1.00 82.88 68 LEU A O 1
ATOM 532 N N . VAL A 1 69 ? -6.962 2.808 16.171 1.00 79.69 69 VAL A N 1
ATOM 533 C CA . VAL A 1 69 ? -7.064 4.043 16.975 1.00 79.69 69 VAL A CA 1
ATOM 534 C C . VAL A 1 69 ? -7.823 5.138 16.219 1.00 79.69 69 VAL A C 1
ATOM 536 O O . VAL A 1 69 ? -8.645 5.859 16.789 1.00 79.69 69 VAL A O 1
ATOM 539 N N . ASN A 1 70 ? -7.572 5.232 14.916 1.00 82.19 70 ASN A N 1
ATOM 540 C CA . ASN A 1 70 ? -8.182 6.215 14.029 1.00 82.19 70 ASN A CA 1
ATOM 541 C C . ASN A 1 70 ? -9.622 5.850 13.633 1.00 82.19 70 ASN A C 1
ATOM 543 O O . ASN A 1 70 ? -10.393 6.739 13.271 1.00 82.19 70 ASN A O 1
ATOM 547 N N . LEU A 1 71 ? -10.011 4.577 13.771 1.00 81.44 71 LEU A N 1
ATOM 548 C CA . LEU A 1 71 ? -11.410 4.144 13.722 1.00 81.44 71 LEU A CA 1
ATOM 549 C C . LEU A 1 71 ? -12.154 4.479 15.026 1.00 81.44 71 LEU A C 1
ATOM 551 O O . LEU A 1 71 ? -13.321 4.871 14.990 1.00 81.44 71 LEU A O 1
ATOM 555 N N . ILE A 1 72 ? -11.483 4.387 16.184 1.00 67.94 72 ILE A N 1
ATOM 556 C CA . ILE A 1 72 ? -12.089 4.684 17.495 1.00 67.94 72 ILE A CA 1
ATOM 557 C C . ILE A 1 72 ? -12.389 6.175 17.679 1.00 67.94 72 ILE A C 1
ATOM 559 O O . ILE A 1 72 ? -13.346 6.499 18.384 1.00 67.94 72 ILE A O 1
ATOM 563 N N . LYS A 1 73 ? -11.660 7.096 17.029 1.00 61.41 73 LYS A N 1
ATOM 564 C CA . LYS A 1 73 ? -11.960 8.545 17.110 1.00 61.41 73 LYS A CA 1
ATOM 565 C C . LYS A 1 73 ? -13.430 8.883 16.803 1.00 61.41 73 LYS A C 1
ATOM 567 O O . LYS A 1 73 ? -13.929 9.884 17.305 1.00 61.41 73 LYS A O 1
ATOM 572 N N . LEU A 1 74 ? -14.141 8.023 16.070 1.00 51.91 74 LEU A N 1
ATOM 573 C CA . LEU A 1 74 ? -15.574 8.155 15.789 1.00 51.91 74 LEU A CA 1
ATOM 574 C C . LEU A 1 74 ? -16.502 7.468 16.797 1.00 51.91 74 LEU A C 1
ATOM 576 O O . LEU A 1 74 ? -17.678 7.813 16.868 1.00 51.91 74 LEU A O 1
ATOM 580 N N . ILE A 1 75 ? -16.002 6.521 17.592 1.00 52.97 75 ILE A N 1
ATOM 581 C CA . ILE A 1 75 ? -16.826 5.709 18.497 1.00 52.97 75 ILE A CA 1
ATOM 582 C C . ILE A 1 75 ? -17.287 6.483 19.738 1.00 52.97 75 ILE A C 1
ATOM 584 O O . ILE A 1 75 ? -18.333 6.114 20.268 1.00 52.97 75 ILE A O 1
ATOM 588 N N . LYS A 1 76 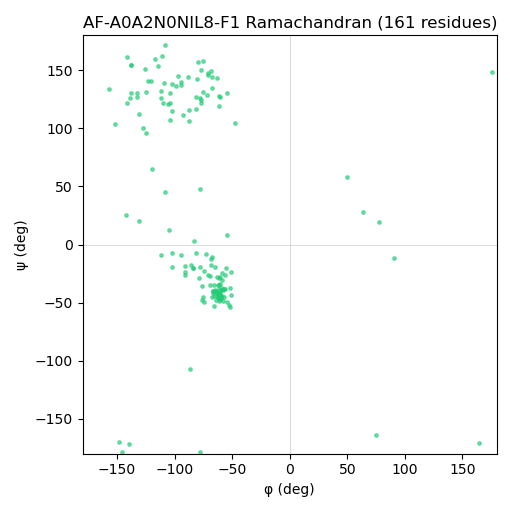? -16.614 7.566 20.174 1.00 51.34 76 LYS A N 1
ATOM 589 C CA . LYS A 1 76 ? -17.237 8.673 20.945 1.00 51.34 76 LYS A CA 1
ATOM 590 C C . LYS A 1 76 ? -16.262 9.750 21.429 1.00 51.34 76 LYS A C 1
ATOM 592 O O . LYS A 1 76 ? -15.161 9.483 21.895 1.00 51.34 76 LYS A O 1
ATOM 597 N N . ILE A 1 77 ? -16.837 10.947 21.490 1.00 51.97 77 ILE A N 1
ATOM 598 C CA . ILE A 1 77 ? -16.413 12.259 22.012 1.00 51.97 77 ILE A CA 1
ATOM 599 C C . ILE A 1 77 ? -15.933 12.280 23.499 1.00 51.97 77 ILE A C 1
ATOM 601 O O . ILE A 1 77 ? -15.685 13.349 24.039 1.00 51.97 77 ILE A O 1
ATOM 605 N N . TYR A 1 78 ? -15.747 11.150 24.203 1.00 43.44 78 TYR A N 1
ATOM 606 C CA . TYR A 1 78 ? -15.737 11.142 25.688 1.00 43.44 78 TYR A CA 1
ATOM 607 C C . TYR A 1 78 ? -14.585 10.426 26.430 1.00 43.44 78 TYR A C 1
ATOM 609 O O . TYR A 1 78 ? -14.730 10.139 27.618 1.00 43.44 78 TYR A O 1
ATOM 617 N N . LYS A 1 79 ? -13.418 10.161 25.826 1.00 49.59 79 LYS A N 1
ATOM 618 C CA . LYS A 1 79 ? -12.244 9.697 26.603 1.00 49.59 79 LYS A CA 1
ATOM 619 C C . LYS A 1 79 ? -10.943 10.354 26.140 1.00 49.59 79 LYS A C 1
ATOM 621 O O . LYS A 1 79 ? -10.559 10.234 24.986 1.00 49.59 79 LYS A O 1
ATOM 626 N N . ASN A 1 80 ? -10.220 10.963 27.084 1.00 54.44 80 ASN A N 1
ATOM 627 C CA . ASN A 1 80 ? -8.903 11.578 26.858 1.00 54.44 80 ASN A CA 1
ATOM 628 C C . ASN A 1 80 ? -7.787 10.555 26.552 1.00 54.44 80 ASN A C 1
ATOM 630 O O . ASN A 1 80 ? -6.692 10.952 26.159 1.00 54.44 80 ASN A O 1
ATOM 634 N N . LYS A 1 81 ? -8.021 9.247 26.756 1.00 60.78 81 LYS A N 1
ATOM 635 C CA . LYS A 1 81 ? -7.036 8.186 26.496 1.00 60.78 81 LYS A CA 1
ATOM 636 C C . LYS A 1 81 ? -7.719 6.832 26.278 1.00 60.78 81 LYS A C 1
ATOM 638 O O . LYS A 1 81 ? -8.593 6.459 27.059 1.00 60.78 81 LYS A O 1
ATOM 643 N N . PHE A 1 82 ? -7.297 6.104 25.246 1.00 67.94 82 PHE A N 1
ATOM 644 C CA . PHE A 1 82 ? -7.709 4.719 24.988 1.00 67.94 82 PHE A CA 1
ATOM 645 C C . PHE A 1 82 ? -6.782 3.750 25.721 1.00 67.94 82 PHE A C 1
ATOM 647 O O . PHE A 1 82 ? -5.579 4.003 25.824 1.00 67.94 82 PHE A O 1
ATOM 654 N N . ASN A 1 83 ? -7.331 2.646 26.226 1.00 74.75 83 ASN A N 1
ATOM 655 C CA . ASN A 1 83 ? -6.539 1.539 26.761 1.00 74.75 83 ASN A CA 1
ATOM 656 C C . ASN A 1 83 ? -6.596 0.318 25.824 1.00 74.75 83 ASN A C 1
ATOM 658 O O . ASN A 1 83 ? -7.350 0.296 24.852 1.00 74.75 83 ASN A O 1
ATOM 662 N N . ALA A 1 84 ? -5.780 -0.699 26.109 1.00 80.00 84 ALA A N 1
ATOM 663 C CA . ALA A 1 84 ? -5.720 -1.913 25.294 1.00 80.00 84 ALA A CA 1
ATOM 664 C C . ALA A 1 84 ? -7.065 -2.666 25.241 1.00 80.00 84 ALA A C 1
ATOM 666 O O . ALA A 1 84 ? -7.418 -3.203 24.200 1.00 80.00 84 ALA A O 1
ATOM 667 N N . ASN A 1 85 ? -7.847 -2.636 26.324 1.00 82.88 85 ASN A N 1
ATOM 668 C CA . ASN A 1 85 ? -9.149 -3.302 26.401 1.00 82.88 85 ASN A CA 1
ATOM 669 C C . ASN A 1 85 ? -10.204 -2.624 25.505 1.00 82.88 85 ASN A C 1
ATOM 671 O O . ASN A 1 85 ? -11.053 -3.294 24.925 1.00 82.88 85 ASN A O 1
ATOM 675 N N . ASP A 1 86 ? -10.150 -1.294 25.361 1.00 79.12 86 ASP A N 1
ATOM 676 C CA . ASP A 1 86 ? -11.006 -0.553 24.427 1.00 79.12 86 ASP A CA 1
ATOM 677 C C . ASP A 1 86 ? -10.693 -0.951 22.964 1.00 79.12 86 ASP A C 1
ATOM 679 O O . ASP A 1 86 ? -11.615 -1.129 22.167 1.00 79.12 86 ASP A O 1
ATOM 683 N N . LEU A 1 87 ? -9.409 -1.141 22.623 1.00 79.50 87 LEU A N 1
ATOM 684 C CA . LEU A 1 87 ? -8.972 -1.614 21.300 1.00 79.50 87 LEU A CA 1
ATOM 685 C C . LEU A 1 87 ? -9.387 -3.068 21.041 1.00 79.50 87 LEU A C 1
ATOM 687 O O . LEU A 1 87 ? -9.927 -3.350 19.978 1.00 79.50 87 LEU A O 1
ATOM 691 N N . GLU A 1 88 ? -9.199 -3.962 22.013 1.00 83.25 88 GLU A N 1
ATOM 692 C CA . GLU A 1 88 ? -9.601 -5.373 21.909 1.00 83.25 88 GLU A CA 1
ATOM 693 C C . GLU A 1 88 ? -11.120 -5.526 21.721 1.00 83.25 88 GLU A C 1
ATOM 695 O O . GLU A 1 88 ? -11.588 -6.365 20.953 1.00 83.25 88 GLU A O 1
ATOM 700 N N . ASN A 1 89 ? -11.920 -4.691 22.390 1.00 84.12 89 ASN A N 1
ATOM 701 C CA . ASN A 1 89 ? -13.366 -4.685 22.185 1.00 84.12 89 ASN A CA 1
ATOM 702 C C . ASN A 1 89 ? -13.748 -4.198 20.7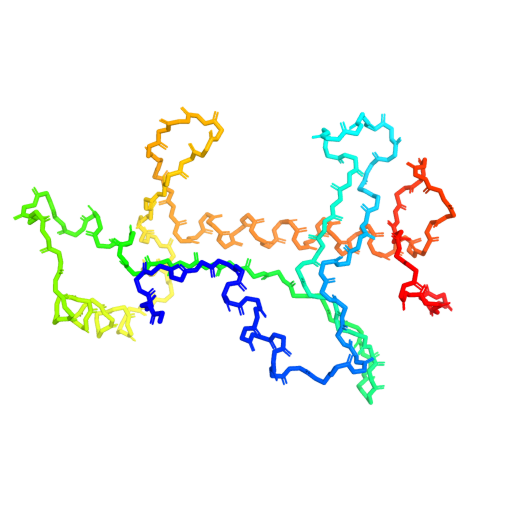85 1.00 84.12 89 ASN A C 1
ATOM 704 O O . ASN A 1 89 ? -14.670 -4.754 20.191 1.00 84.12 89 ASN A O 1
ATOM 708 N N . LEU A 1 90 ? -13.067 -3.171 20.259 1.00 82.25 90 LEU A N 1
ATOM 709 C CA . LEU A 1 90 ? -13.297 -2.733 18.883 1.00 82.25 90 LEU A CA 1
ATOM 710 C C . LEU A 1 90 ? -12.940 -3.841 17.889 1.00 82.25 90 LEU A C 1
ATOM 712 O O . LEU A 1 90 ? -13.721 -4.093 16.976 1.00 82.25 90 LEU A O 1
ATOM 716 N N . ASP A 1 91 ? -11.795 -4.487 18.074 1.00 84.31 91 ASP A N 1
ATOM 717 C CA . ASP A 1 91 ? -11.325 -5.584 17.230 1.00 84.31 91 ASP A CA 1
ATOM 718 C C . ASP A 1 91 ? -12.398 -6.682 17.115 1.00 84.31 91 ASP A C 1
ATOM 720 O O . ASP A 1 91 ? -12.913 -6.942 16.029 1.00 84.31 91 ASP A O 1
ATOM 724 N N . LYS A 1 92 ? -12.915 -7.162 18.256 1.00 88.06 92 LYS A N 1
ATOM 725 C CA . LYS A 1 92 ? -14.024 -8.137 18.322 1.00 88.06 92 LYS A CA 1
ATOM 726 C C . LYS A 1 92 ? -15.336 -7.660 17.687 1.00 88.06 92 LYS A C 1
ATOM 728 O O . LYS A 1 92 ? -16.169 -8.488 17.313 1.00 88.06 92 LYS A O 1
ATOM 733 N N . ILE A 1 93 ? -15.591 -6.348 17.653 1.00 88.50 93 ILE A N 1
ATOM 734 C CA . ILE A 1 93 ? -16.763 -5.780 16.969 1.00 88.50 93 ILE A CA 1
ATOM 735 C C . ILE A 1 93 ? -16.541 -5.833 15.457 1.00 88.50 93 ILE A C 1
ATOM 737 O O . ILE A 1 93 ? -17.415 -6.321 14.748 1.00 88.50 93 ILE A O 1
ATOM 741 N N . ILE A 1 94 ? -15.383 -5.364 14.981 1.00 88.50 94 ILE A N 1
ATOM 742 C CA . ILE A 1 94 ? -15.026 -5.336 13.557 1.00 88.50 94 ILE A CA 1
ATOM 743 C C . ILE A 1 94 ? -15.012 -6.751 12.974 1.00 88.50 94 ILE A C 1
ATOM 745 O O . ILE A 1 94 ? -15.577 -6.959 11.905 1.00 88.50 94 ILE A O 1
ATOM 749 N N . GLU A 1 95 ? -14.465 -7.733 13.694 1.00 90.25 95 GLU A N 1
ATOM 750 C CA . GLU A 1 95 ? -14.449 -9.143 13.271 1.00 90.25 95 GLU A CA 1
ATOM 751 C C . GLU A 1 95 ? -15.846 -9.718 12.978 1.00 90.25 95 GLU A C 1
ATOM 753 O O . GLU A 1 95 ? -15.984 -10.659 12.198 1.00 90.25 95 GLU A O 1
ATOM 758 N N . LYS A 1 96 ? -16.897 -9.172 13.604 1.00 92.94 96 LYS A N 1
ATOM 759 C CA . LYS A 1 96 ? -18.287 -9.626 13.431 1.00 92.94 96 LYS A CA 1
ATOM 760 C C . LYS A 1 96 ? -19.054 -8.836 12.376 1.00 92.94 96 LYS A C 1
ATOM 762 O O . LYS A 1 96 ? -20.192 -9.191 12.059 1.00 92.94 96 LYS A O 1
ATOM 767 N N . GLU A 1 97 ? -18.489 -7.750 11.865 1.00 92.06 97 GLU A N 1
ATOM 768 C CA . GLU A 1 97 ? -19.142 -6.934 10.854 1.00 92.06 97 GLU A CA 1
ATOM 769 C C . GLU A 1 97 ? -18.987 -7.533 9.466 1.00 92.06 97 GLU A C 1
ATOM 771 O O . GLU A 1 97 ? -17.944 -8.056 9.087 1.00 92.06 97 GLU A O 1
ATOM 776 N N . ASN A 1 98 ? -20.044 -7.415 8.666 1.00 95.62 98 ASN A N 1
ATOM 777 C CA . ASN A 1 98 ? -19.927 -7.722 7.251 1.00 95.62 98 ASN A CA 1
ATOM 778 C C . ASN A 1 98 ? -19.196 -6.594 6.511 1.00 95.62 98 ASN A C 1
ATOM 780 O O . ASN A 1 98 ? -19.206 -5.433 6.928 1.00 95.62 98 ASN A O 1
ATOM 784 N N . GLU A 1 99 ? -18.641 -6.939 5.353 1.00 94.75 99 GLU A N 1
ATOM 785 C CA . GLU A 1 99 ? -17.872 -6.034 4.500 1.00 94.75 99 GLU A CA 1
ATOM 786 C C . GLU A 1 99 ? -18.608 -4.717 4.201 1.00 94.75 99 GLU A C 1
ATOM 788 O O . GLU A 1 99 ? -18.031 -3.642 4.327 1.00 94.75 99 GLU A O 1
ATOM 793 N N . LYS A 1 100 ? -19.911 -4.757 3.890 1.00 95.94 100 LYS A N 1
ATOM 794 C CA . LYS A 1 100 ? -20.684 -3.5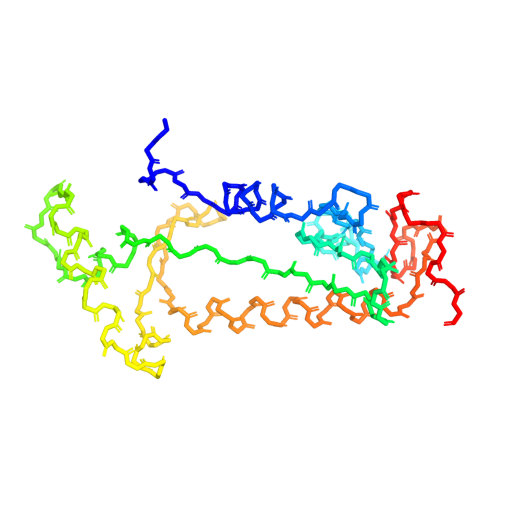41 3.574 1.00 95.94 100 LYS A CA 1
ATOM 795 C C . LYS A 1 100 ? -20.758 -2.564 4.748 1.00 95.94 100 LYS A C 1
ATOM 797 O O . LYS A 1 100 ? -20.824 -1.357 4.521 1.00 95.94 100 LYS A O 1
ATOM 802 N N . VAL A 1 101 ? -20.815 -3.070 5.980 1.00 93.38 101 VAL A N 1
ATOM 803 C CA . VAL A 1 101 ? -20.795 -2.242 7.195 1.00 93.38 101 VAL A CA 1
ATOM 804 C C . VAL A 1 101 ? -19.381 -1.726 7.443 1.00 93.38 101 VAL A C 1
ATOM 806 O O . VAL A 1 101 ? -19.213 -0.526 7.659 1.00 93.38 101 VAL A O 1
ATOM 809 N N . LEU A 1 102 ? -18.378 -2.598 7.318 1.00 92.56 102 LEU A N 1
ATOM 810 C CA . LEU A 1 102 ? -16.972 -2.259 7.516 1.00 92.56 102 LEU A CA 1
ATOM 811 C C . LEU A 1 102 ? -16.516 -1.139 6.571 1.00 92.56 102 LEU A C 1
ATOM 813 O O . LEU A 1 102 ? -15.981 -0.133 7.027 1.00 92.56 102 LEU A O 1
ATOM 817 N N . LEU A 1 103 ? -16.804 -1.247 5.272 1.00 94.88 103 LEU A N 1
ATOM 818 C CA . LEU A 1 103 ? -16.427 -0.240 4.273 1.00 94.88 103 LEU A CA 1
ATOM 819 C C . LEU A 1 103 ? -17.072 1.131 4.538 1.00 94.88 103 LEU A C 1
ATOM 821 O O . LEU A 1 103 ? -16.489 2.160 4.211 1.00 94.88 103 LEU A O 1
ATOM 825 N N . LYS A 1 104 ? -18.250 1.174 5.172 1.00 94.00 104 LYS A N 1
ATOM 826 C CA . LYS A 1 104 ? -18.923 2.431 5.542 1.00 94.00 104 LYS A CA 1
ATOM 827 C C . LYS A 1 104 ? -18.391 3.047 6.831 1.00 94.00 104 LYS A C 1
ATOM 829 O O . LYS A 1 104 ? -18.800 4.158 7.176 1.00 94.00 104 LYS A O 1
ATOM 834 N N . ARG A 1 105 ? -17.514 2.357 7.570 1.00 90.62 105 ARG A N 1
ATOM 835 C CA . ARG A 1 105 ? -16.915 2.933 8.771 1.00 90.62 105 ARG A CA 1
ATOM 836 C C . ARG A 1 105 ? -16.117 4.154 8.388 1.00 90.62 105 ARG A C 1
ATOM 838 O O . ARG A 1 105 ? -15.244 4.117 7.523 1.00 90.62 105 ARG A O 1
ATOM 845 N N . SER A 1 106 ? -16.421 5.231 9.086 1.00 89.81 106 SER A N 1
ATOM 846 C CA . SER A 1 106 ? -15.641 6.436 8.976 1.00 89.81 106 SER A CA 1
ATOM 847 C C . SER A 1 106 ? -14.244 6.213 9.574 1.00 89.81 106 SER A C 1
ATOM 849 O O . SER A 1 106 ? -14.063 5.443 10.519 1.00 89.81 106 SER A O 1
ATOM 851 N N . TYR A 1 107 ? -13.264 6.917 9.029 1.00 89.69 107 TYR A N 1
ATOM 852 C CA . TYR A 1 107 ? -11.858 6.847 9.391 1.00 89.69 107 TYR A CA 1
ATOM 853 C C . TYR A 1 107 ? -11.286 8.262 9.435 1.00 89.69 107 TYR A C 1
ATOM 855 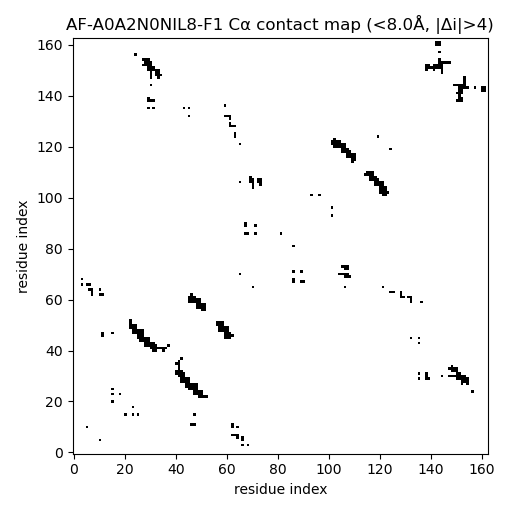O O . TYR A 1 107 ? -11.496 9.045 8.508 1.00 89.69 107 TYR A O 1
ATOM 863 N N . SER A 1 108 ? -10.585 8.609 10.515 1.00 87.88 108 SER A N 1
ATOM 864 C CA . SER A 1 108 ? -9.985 9.937 10.680 1.00 87.88 108 SER A CA 1
ATOM 865 C C . SER A 1 108 ? -8.466 9.876 10.624 1.00 87.88 108 SER A C 1
ATOM 867 O O . SER A 1 108 ? -7.852 9.095 11.342 1.00 87.88 108 SER A O 1
ATOM 869 N N . TYR A 1 109 ? -7.843 10.753 9.846 1.00 86.44 109 TYR A N 1
ATOM 870 C CA . TYR A 1 109 ? -6.389 10.796 9.688 1.00 86.44 109 TYR A CA 1
ATOM 871 C C . TYR A 1 109 ? -5.872 12.235 9.691 1.00 86.44 109 TYR A C 1
ATOM 873 O O . TYR A 1 109 ? -6.599 13.174 9.376 1.00 86.44 109 TYR A O 1
ATOM 881 N N . TRP A 1 110 ? -4.609 12.420 10.074 1.00 85.75 110 TRP A N 1
ATOM 882 C CA . TRP A 1 110 ? -3.948 13.720 9.978 1.00 85.75 110 TRP A CA 1
ATOM 883 C C . TRP A 1 110 ? -3.451 13.938 8.550 1.00 85.75 110 TRP A C 1
ATOM 885 O O . TRP A 1 110 ? -2.578 13.202 8.086 1.00 85.75 110 TRP A O 1
ATOM 895 N N . SER A 1 111 ? -3.982 14.943 7.856 1.00 87.44 111 SER A N 1
ATOM 896 C CA . SER A 1 111 ? -3.495 15.311 6.533 1.00 87.44 111 SER A CA 1
ATOM 897 C C . SER A 1 111 ? -2.344 16.302 6.651 1.00 87.44 111 SER A C 1
ATOM 899 O O . SER A 1 111 ? -2.525 17.432 7.103 1.00 87.44 111 SER A O 1
ATOM 901 N N . LYS A 1 112 ? -1.148 15.889 6.218 1.00 86.00 112 LYS A N 1
ATOM 902 C CA . LYS A 1 112 ? 0.034 16.766 6.184 1.00 86.00 112 LYS A CA 1
ATOM 903 C C . LYS A 1 112 ? -0.130 17.920 5.193 1.00 86.00 112 LYS A C 1
ATOM 905 O O . LYS A 1 112 ? 0.354 19.006 5.473 1.00 86.00 112 LYS A O 1
ATOM 910 N N . GLU A 1 113 ? -0.818 17.683 4.076 1.00 86.75 113 GLU A N 1
ATOM 911 C CA . GLU A 1 113 ? -1.048 18.675 3.016 1.00 86.75 113 GLU A CA 1
ATOM 912 C C . GLU A 1 113 ? -1.854 19.877 3.522 1.00 86.75 113 GLU A C 1
ATOM 914 O O . GLU A 1 113 ? -1.507 21.018 3.236 1.00 86.75 113 GLU A O 1
ATOM 919 N N . TYR A 1 114 ? -2.892 19.622 4.322 1.00 89.75 114 TYR A N 1
ATOM 920 C CA . TYR A 1 114 ? -3.797 20.662 4.824 1.00 89.75 114 TYR A CA 1
ATOM 921 C C . TYR A 1 114 ? -3.523 21.057 6.278 1.00 89.75 114 TYR A C 1
ATOM 923 O O . TYR A 1 114 ? -4.126 21.998 6.781 1.00 89.75 114 TYR A O 1
ATOM 931 N N . GLY A 1 115 ? -2.629 20.343 6.969 1.00 92.25 115 GLY A N 1
ATOM 932 C CA . GLY A 1 115 ? -2.302 20.607 8.370 1.00 92.25 115 GLY A CA 1
ATOM 933 C C . GLY A 1 115 ? -3.479 20.402 9.331 1.00 92.25 115 GLY A C 1
ATOM 934 O O . GLY A 1 115 ? -3.530 21.052 10.372 1.00 92.25 115 GLY A O 1
ATOM 935 N N . GLU A 1 116 ? -4.427 19.524 8.993 1.00 90.31 116 GLU A N 1
ATOM 936 C CA . GLU A 1 116 ? -5.649 19.291 9.771 1.00 90.31 116 GLU A CA 1
ATOM 937 C C . GLU A 1 116 ? -6.038 17.804 9.810 1.00 90.31 116 GLU A C 1
ATOM 939 O O . GLU A 1 116 ? -5.605 16.994 8.985 1.00 90.31 116 GLU A O 1
ATOM 944 N N . THR A 1 117 ? -6.888 17.426 10.772 1.00 87.81 117 THR A N 1
ATOM 945 C CA . THR A 1 117 ? -7.502 16.089 10.778 1.00 87.81 117 THR A CA 1
ATOM 946 C C . THR A 1 117 ? -8.648 16.053 9.778 1.00 87.81 117 THR A C 1
ATOM 948 O O . THR A 1 117 ? -9.577 16.849 9.879 1.00 87.81 117 THR A O 1
ATOM 951 N N . ARG A 1 118 ? -8.613 15.088 8.861 1.00 90.19 118 ARG A N 1
ATOM 952 C CA . ARG A 1 118 ? -9.680 14.824 7.895 1.00 90.19 118 ARG A CA 1
ATOM 953 C C . ARG A 1 118 ? -10.381 13.511 8.184 1.00 90.19 118 ARG A C 1
ATOM 955 O O . ARG A 1 118 ? -9.874 12.662 8.918 1.00 90.19 118 ARG A O 1
ATOM 962 N N . GLN A 1 119 ? -11.566 13.376 7.609 1.00 90.12 119 GLN A N 1
ATOM 963 C CA . GLN A 1 119 ? -12.437 12.221 7.742 1.00 90.12 119 GLN A CA 1
ATOM 964 C C . GLN A 1 119 ? -12.747 11.665 6.349 1.00 90.12 119 GLN A C 1
ATOM 966 O O . GLN A 1 119 ? -12.930 12.425 5.405 1.00 90.12 119 GLN A O 1
ATOM 971 N N . THR A 1 120 ? -12.778 10.344 6.238 1.00 93.31 120 THR A N 1
ATOM 972 C CA . THR A 1 120 ? -13.098 9.565 5.031 1.00 93.31 120 THR A CA 1
ATOM 973 C C . THR A 1 120 ? -13.773 8.262 5.477 1.00 93.31 120 THR A C 1
ATOM 975 O O . THR A 1 120 ? -14.093 8.118 6.661 1.00 93.31 120 THR A O 1
ATOM 978 N N . THR A 1 121 ? -13.986 7.297 4.589 1.00 94.75 121 THR A N 1
ATOM 979 C CA . THR A 1 121 ? -14.440 5.943 4.937 1.00 94.75 121 THR A CA 1
ATOM 980 C C . THR A 1 121 ? -13.401 4.888 4.563 1.00 94.75 121 THR A C 1
ATOM 982 O O . THR A 1 121 ? -12.550 5.123 3.709 1.00 94.75 121 THR A O 1
ATOM 985 N N . ILE A 1 122 ? -13.466 3.701 5.178 1.00 94.12 122 ILE A N 1
ATOM 986 C CA . ILE A 1 122 ? -12.612 2.569 4.768 1.00 94.12 122 ILE A CA 1
ATOM 987 C C . ILE A 1 122 ? -12.830 2.244 3.280 1.00 94.12 122 ILE A C 1
ATOM 989 O O . ILE A 1 122 ? -11.871 1.959 2.568 1.00 94.12 122 ILE A O 1
ATOM 993 N N . GLY A 1 123 ? -14.075 2.328 2.806 1.00 96.69 123 GLY A N 1
ATOM 994 C CA . GLY A 1 123 ? -14.436 2.109 1.408 1.00 96.69 123 GLY A CA 1
ATOM 995 C C . GLY A 1 123 ? -13.756 3.086 0.458 1.00 96.69 123 GLY A C 1
ATOM 996 O O . GLY A 1 123 ? -13.180 2.648 -0.530 1.00 96.69 123 GLY A O 1
ATOM 997 N N . GLU A 1 124 ? -13.741 4.378 0.785 1.00 96.88 124 GLU A N 1
ATOM 998 C CA . GLU A 1 124 ? -13.025 5.386 -0.010 1.00 96.88 124 GLU A CA 1
ATOM 999 C C . GLU A 1 124 ? -11.509 5.139 -0.020 1.00 96.88 124 GLU A C 1
ATOM 1001 O O . GLU A 1 124 ? -10.877 5.247 -1.069 1.00 96.88 124 GLU A O 1
ATOM 1006 N N . VAL A 1 125 ? -10.908 4.763 1.118 1.00 95.62 125 VAL A N 1
ATOM 1007 C CA . VAL A 1 125 ? -9.473 4.419 1.173 1.00 95.62 125 VAL A CA 1
ATOM 1008 C C . VAL A 1 125 ? -9.162 3.216 0.277 1.00 95.62 125 VAL A C 1
ATOM 1010 O O . VAL A 1 125 ? -8.188 3.249 -0.477 1.00 95.62 125 VAL A O 1
ATOM 1013 N N . LEU A 1 126 ? -9.999 2.175 0.327 1.00 96.44 126 LEU A N 1
ATOM 1014 C CA . LEU A 1 126 ? -9.861 0.990 -0.517 1.00 96.44 126 LEU A CA 1
ATOM 1015 C C . LEU A 1 126 ? -10.030 1.332 -2.002 1.00 96.44 126 LEU A C 1
ATOM 1017 O O . LEU A 1 126 ? -9.203 0.931 -2.816 1.00 96.44 126 LEU A O 1
ATOM 1021 N N . GLU A 1 127 ? -11.071 2.082 -2.360 1.00 97.75 127 GLU A N 1
ATOM 1022 C CA . GLU A 1 127 ? -11.342 2.485 -3.742 1.00 97.75 127 GLU A CA 1
ATOM 1023 C C . GLU A 1 127 ? -10.192 3.318 -4.320 1.00 97.75 127 GLU A C 1
ATOM 1025 O O . GLU A 1 127 ? -9.733 3.052 -5.433 1.00 97.75 127 GLU A O 1
ATOM 1030 N N . ASN A 1 128 ? -9.661 4.263 -3.541 1.00 96.06 128 ASN A N 1
ATOM 1031 C CA . ASN A 1 128 ? -8.494 5.049 -3.930 1.00 96.06 128 ASN A CA 1
ATOM 1032 C C . ASN A 1 128 ? -7.261 4.163 -4.153 1.00 96.06 128 ASN A C 1
ATOM 1034 O O . ASN A 1 128 ? -6.585 4.317 -5.170 1.00 96.06 128 ASN A O 1
ATOM 1038 N N . GLY A 1 129 ? -7.008 3.194 -3.264 1.00 96.88 129 GLY A N 1
ATOM 1039 C CA . GLY A 1 129 ? -5.940 2.206 -3.442 1.00 96.88 129 GLY A CA 1
ATOM 1040 C C . GLY A 1 129 ? -6.117 1.364 -4.710 1.00 96.88 129 GLY A C 1
ATOM 1041 O O . GLY A 1 129 ? -5.181 1.204 -5.487 1.00 96.88 129 GLY A O 1
ATOM 1042 N N . VAL A 1 130 ? -7.334 0.891 -4.993 1.00 97.75 130 VAL A N 1
ATOM 1043 C CA . VAL A 1 130 ? -7.643 0.133 -6.220 1.00 97.75 130 VAL A CA 1
ATOM 1044 C C . VAL A 1 130 ? -7.434 0.985 -7.474 1.00 97.75 130 VAL A C 1
ATOM 1046 O O . VAL A 1 130 ? -6.895 0.500 -8.471 1.00 97.75 130 VAL A O 1
ATOM 1049 N N . ASN A 1 131 ? -7.847 2.252 -7.450 1.00 97.88 131 ASN A N 1
ATOM 1050 C CA . ASN A 1 131 ? -7.665 3.169 -8.574 1.00 97.88 131 ASN A CA 1
ATOM 1051 C C . ASN A 1 131 ? -6.182 3.481 -8.816 1.00 97.88 131 ASN A C 1
ATOM 1053 O O . ASN A 1 131 ? -5.737 3.487 -9.967 1.00 97.88 131 ASN A O 1
ATOM 1057 N N . GLN A 1 132 ? -5.407 3.666 -7.746 1.00 96.31 132 GLN A N 1
ATOM 1058 C CA . GLN A 1 132 ? -3.957 3.825 -7.815 1.00 96.31 132 GLN A CA 1
ATOM 1059 C C . GLN A 1 132 ? -3.286 2.577 -8.400 1.00 96.31 132 GLN A C 1
ATOM 1061 O O . GLN A 1 132 ? -2.541 2.693 -9.373 1.00 96.31 132 GLN A O 1
ATOM 1066 N N . LEU A 1 133 ? -3.627 1.385 -7.901 1.00 97.38 133 LEU A N 1
ATOM 1067 C CA . LEU A 1 133 ? -3.104 0.116 -8.410 1.00 97.38 133 LEU A CA 1
ATOM 1068 C C . LEU A 1 133 ? -3.396 -0.061 -9.907 1.00 97.38 133 LEU A C 1
ATOM 1070 O O . LEU A 1 133 ? -2.496 -0.402 -10.670 1.00 97.38 133 LEU A O 1
ATOM 1074 N N . LYS A 1 134 ? -4.623 0.230 -10.361 1.00 97.69 134 LYS A N 1
ATOM 1075 C CA . LYS A 1 134 ? -4.977 0.195 -11.794 1.00 97.69 134 LYS A CA 1
ATOM 1076 C C . LYS A 1 134 ? -4.118 1.153 -12.619 1.00 97.69 134 LYS A C 1
ATOM 1078 O O . LYS A 1 134 ? -3.641 0.779 -13.688 1.00 97.69 134 LYS A O 1
ATOM 1083 N N . SER A 1 135 ? -3.911 2.374 -12.127 1.00 97.00 135 SER A N 1
ATOM 1084 C CA . SER A 1 135 ? -3.057 3.368 -12.785 1.00 97.00 135 SER A CA 1
ATOM 1085 C C . SER A 1 135 ? -1.616 2.866 -12.920 1.00 97.00 135 SER A C 1
ATOM 1087 O O . SER A 1 135 ? -1.046 2.898 -14.011 1.00 97.00 135 SER A O 1
ATOM 1089 N N . TYR A 1 136 ? -1.052 2.310 -11.845 1.00 97.19 136 TYR A N 1
ATOM 1090 C CA . TYR A 1 136 ? 0.283 1.714 -11.861 1.00 97.19 136 TYR A CA 1
ATOM 1091 C C . TYR A 1 136 ? 0.374 0.517 -12.798 1.00 97.19 136 TYR A C 1
ATOM 1093 O O . TYR A 1 136 ? 1.308 0.448 -13.589 1.00 97.19 136 TYR A O 1
ATOM 1101 N N . MET A 1 137 ? -0.605 -0.387 -12.787 1.00 95.62 137 MET A N 1
ATOM 1102 C CA . MET A 1 137 ? -0.639 -1.527 -13.706 1.00 95.62 137 MET A CA 1
ATOM 1103 C C . MET A 1 137 ? -0.679 -1.086 -15.173 1.00 95.62 137 MET A C 1
ATOM 1105 O O . MET A 1 137 ? 0.028 -1.670 -15.993 1.00 95.62 137 MET A O 1
ATOM 1109 N N . ASN A 1 138 ? -1.433 -0.033 -15.503 1.00 96.38 138 ASN A N 1
ATOM 1110 C CA . ASN A 1 138 ? -1.444 0.532 -16.853 1.00 96.38 138 ASN A CA 1
ATOM 1111 C C . ASN A 1 138 ? -0.054 1.051 -17.253 1.00 96.38 138 ASN A C 1
ATOM 1113 O O . ASN A 1 138 ? 0.420 0.755 -18.345 1.00 96.38 138 ASN A O 1
ATOM 1117 N N . VAL A 1 139 ? 0.640 1.766 -16.364 1.00 96.38 139 VAL A N 1
ATOM 1118 C CA . VAL A 1 139 ? 2.005 2.255 -16.629 1.00 96.38 139 VAL A CA 1
ATOM 1119 C C . VAL A 1 139 ? 3.010 1.105 -16.734 1.00 96.38 139 VAL A C 1
ATOM 1121 O O . VAL A 1 139 ? 3.838 1.096 -17.639 1.00 96.38 139 VAL A O 1
ATOM 1124 N N . ILE A 1 140 ? 2.916 0.104 -15.857 1.00 94.44 140 ILE A N 1
ATOM 1125 C CA . ILE A 1 140 ? 3.745 -1.111 -15.887 1.00 94.44 140 ILE A CA 1
ATOM 1126 C C . ILE A 1 140 ? 3.565 -1.856 -17.215 1.00 94.44 140 ILE A C 1
ATOM 1128 O O . ILE A 1 140 ? 4.541 -2.364 -17.764 1.00 94.44 140 ILE A O 1
ATOM 1132 N N . SER A 1 141 ? 2.345 -1.885 -17.762 1.00 92.81 141 SER A N 1
ATOM 1133 C CA . SER A 1 141 ? 2.052 -2.547 -19.039 1.00 92.81 141 SER A CA 1
ATOM 1134 C C . SER A 1 141 ? 2.755 -1.915 -20.247 1.00 92.81 141 SER A C 1
ATOM 1136 O O . SER A 1 141 ? 2.958 -2.598 -21.246 1.00 92.81 141 SER A O 1
ATOM 1138 N N . ASN A 1 142 ? 3.216 -0.661 -20.139 1.00 93.31 142 ASN A N 1
ATOM 1139 C CA . ASN A 1 142 ? 4.042 -0.022 -21.170 1.00 93.31 142 ASN A CA 1
ATOM 1140 C C . ASN A 1 142 ? 5.480 -0.574 -21.215 1.00 93.31 142 ASN A C 1
ATOM 1142 O O . ASN A 1 142 ? 6.246 -0.227 -22.113 1.00 93.31 142 ASN A O 1
ATOM 1146 N N . GLY A 1 143 ? 5.870 -1.411 -20.249 1.00 91.44 143 GLY A N 1
ATOM 1147 C CA . GLY A 1 143 ? 7.211 -1.976 -20.157 1.00 91.44 143 GLY A CA 1
ATOM 1148 C C . GLY A 1 143 ? 8.253 -0.974 -19.659 1.00 91.44 143 GLY A C 1
ATOM 1149 O O . GLY A 1 143 ? 7.938 0.052 -19.051 1.00 91.44 143 GLY A O 1
ATOM 1150 N N . LYS A 1 144 ? 9.533 -1.300 -19.865 1.00 92.12 144 LYS A N 1
ATOM 1151 C CA . LYS A 1 144 ? 10.659 -0.483 -19.392 1.00 92.12 144 LYS A CA 1
ATOM 1152 C C . LYS A 1 144 ? 10.844 0.761 -20.263 1.00 92.12 144 LYS A C 1
ATOM 1154 O O . LYS A 1 144 ? 10.937 0.652 -21.481 1.00 92.12 144 LYS A O 1
ATOM 1159 N N . THR A 1 145 ? 10.975 1.926 -19.633 1.00 92.19 145 THR A N 1
ATOM 1160 C CA . THR A 1 145 ? 11.328 3.178 -20.317 1.00 92.19 145 THR A CA 1
ATOM 1161 C C . THR A 1 145 ? 12.826 3.468 -20.197 1.00 92.19 145 THR A C 1
ATOM 1163 O O . THR A 1 145 ? 13.460 3.164 -19.186 1.00 92.19 145 THR A O 1
ATOM 1166 N N . ILE A 1 146 ? 13.408 4.051 -21.249 1.00 87.31 146 ILE A N 1
ATOM 1167 C CA . ILE A 1 146 ? 14.836 4.412 -21.308 1.00 87.31 146 ILE A CA 1
ATOM 1168 C C . ILE A 1 146 ? 15.096 5.714 -20.536 1.00 87.31 146 ILE A C 1
ATOM 1170 O O . ILE A 1 146 ? 16.195 5.939 -20.031 1.00 87.31 146 ILE A O 1
ATOM 1174 N N . ASN A 1 147 ? 14.093 6.590 -20.457 1.00 87.81 147 ASN A N 1
ATOM 1175 C CA . ASN A 1 147 ? 14.209 7.915 -19.862 1.00 87.81 147 ASN A CA 1
ATOM 1176 C C . ASN A 1 147 ? 12.908 8.344 -19.163 1.00 87.81 147 ASN A C 1
ATOM 1178 O O . ASN A 1 147 ? 11.914 7.621 -19.134 1.00 87.81 147 ASN A O 1
ATOM 1182 N N . TYR A 1 148 ? 12.931 9.556 -18.616 1.00 88.38 148 TYR A N 1
ATOM 1183 C CA . TYR A 1 148 ? 11.822 10.162 -17.883 1.00 88.38 148 TYR A CA 1
ATOM 1184 C C . TYR A 1 148 ? 10.759 10.825 -18.773 1.00 88.38 148 TYR A C 1
ATOM 1186 O O . TYR A 1 148 ? 9.842 11.451 -18.262 1.00 88.38 148 TYR A O 1
ATOM 1194 N N . SER A 1 149 ? 10.889 10.755 -20.100 1.00 88.56 149 SER A N 1
ATOM 1195 C CA . SER A 1 149 ? 9.977 11.435 -21.030 1.00 88.56 149 SER A CA 1
ATOM 1196 C C . SER A 1 149 ? 8.796 10.561 -21.448 1.00 88.56 149 SER A C 1
ATOM 1198 O O . SER A 1 149 ? 7.739 11.093 -21.776 1.00 88.56 149 SER A O 1
ATOM 1200 N N . SER A 1 150 ? 8.952 9.237 -21.421 1.00 91.81 150 SER A N 1
ATOM 1201 C CA . SER A 1 150 ? 7.886 8.272 -21.709 1.00 91.81 150 SER A CA 1
ATOM 1202 C C . SER A 1 150 ? 7.445 7.532 -20.453 1.00 91.81 150 SER A C 1
ATOM 1204 O O . SER A 1 150 ? 8.279 7.114 -19.649 1.00 91.81 150 SER A O 1
ATOM 1206 N N . SER A 1 151 ? 6.134 7.340 -20.309 1.00 94.94 151 SER A N 1
ATOM 1207 C CA . SER A 1 151 ? 5.565 6.582 -19.197 1.00 94.94 151 SER A CA 1
ATOM 1208 C C . SER A 1 151 ? 5.931 5.104 -19.283 1.00 94.94 151 SER A C 1
ATOM 1210 O O . SER A 1 151 ? 5.792 4.487 -20.338 1.00 94.94 151 SER A O 1
ATOM 1212 N N . GLY A 1 152 ? 6.346 4.524 -18.163 1.00 95.38 152 GLY A N 1
ATOM 1213 C CA . GLY A 1 152 ? 6.750 3.126 -18.074 1.00 95.38 152 GLY A CA 1
ATOM 1214 C C . GLY A 1 152 ? 7.532 2.833 -16.801 1.00 95.38 152 GLY A C 1
ATOM 1215 O O . GLY A 1 152 ? 7.652 3.672 -15.906 1.00 95.38 152 GLY A O 1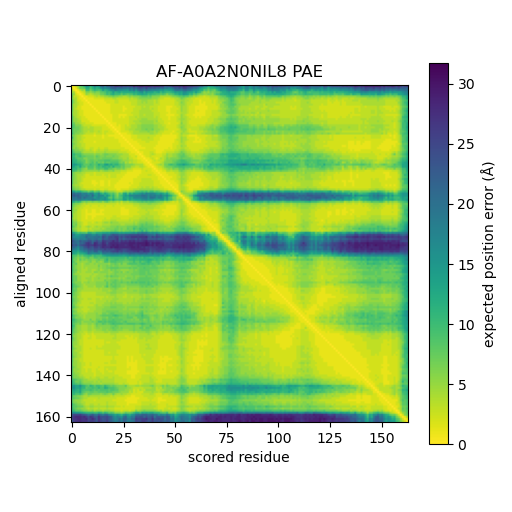
ATOM 1216 N N . ILE A 1 153 ? 8.096 1.633 -16.729 1.00 95.38 153 ILE A N 1
ATOM 1217 C CA . ILE A 1 153 ? 8.931 1.187 -15.615 1.00 95.38 153 ILE A CA 1
ATOM 1218 C C . ILE A 1 153 ? 10.311 1.822 -15.745 1.00 95.38 153 ILE A C 1
ATOM 1220 O O . ILE A 1 153 ? 11.008 1.599 -16.738 1.00 95.38 153 ILE A O 1
ATOM 1224 N N . PHE A 1 154 ? 10.726 2.574 -14.731 1.00 94.19 154 PHE A N 1
ATOM 1225 C CA . PHE A 1 154 ? 12.053 3.173 -14.653 1.00 94.19 154 PHE A CA 1
ATOM 1226 C C . PHE A 1 154 ? 12.774 2.643 -13.416 1.00 94.19 154 PHE A C 1
ATOM 1228 O O . PHE A 1 154 ? 13.052 3.362 -12.468 1.00 94.19 154 PHE A O 1
ATOM 1235 N N . ASP A 1 155 ? 13.051 1.343 -13.415 1.00 92.88 155 ASP A N 1
ATOM 1236 C CA . ASP A 1 155 ? 13.730 0.678 -12.309 1.00 92.88 155 ASP A CA 1
ATOM 1237 C C . ASP A 1 155 ? 14.860 -0.201 -12.846 1.00 92.88 155 ASP A C 1
ATOM 1239 O O . ASP A 1 155 ? 14.684 -0.980 -13.792 1.00 92.88 155 ASP A O 1
ATOM 1243 N N . GLU A 1 156 ? 16.048 -0.059 -12.266 1.00 90.56 156 GLU A N 1
ATOM 1244 C CA . GLU A 1 156 ? 17.224 -0.825 -12.672 1.00 90.56 156 GLU A CA 1
ATOM 1245 C C . GLU A 1 156 ? 17.128 -2.298 -12.272 1.00 90.56 156 GLU A C 1
ATOM 1247 O O . GLU A 1 156 ? 17.670 -3.147 -12.976 1.00 90.56 156 GLU A O 1
ATOM 1252 N N . ARG A 1 157 ? 16.367 -2.610 -11.212 1.00 90.81 157 ARG A N 1
ATOM 1253 C CA . ARG A 1 157 ? 16.163 -3.977 -10.706 1.00 90.81 157 ARG A CA 1
ATOM 1254 C C . ARG A 1 157 ? 15.344 -4.833 -11.678 1.00 90.81 157 ARG A C 1
ATOM 1256 O O . ARG A 1 157 ? 15.369 -6.060 -11.601 1.00 90.81 157 ARG A O 1
ATOM 1263 N N . ILE A 1 158 ? 14.637 -4.198 -12.616 1.00 87.00 158 ILE A N 1
ATOM 1264 C CA . ILE A 1 158 ? 13.903 -4.853 -13.700 1.00 87.00 158 ILE A CA 1
ATOM 1265 C C . ILE A 1 158 ? 14.788 -4.945 -14.943 1.00 87.00 158 ILE A C 1
ATOM 1267 O O . ILE A 1 158 ? 15.043 -3.946 -15.620 1.00 87.00 158 ILE A O 1
ATOM 1271 N N . TYR A 1 159 ? 15.193 -6.163 -15.299 1.00 73.31 159 TYR A N 1
ATOM 1272 C CA . TYR A 1 159 ? 16.010 -6.416 -16.490 1.00 73.31 159 TYR A CA 1
ATOM 1273 C C . TYR A 1 159 ? 15.223 -6.987 -17.688 1.00 73.31 159 TYR A C 1
ATOM 1275 O O . TYR A 1 159 ? 15.699 -6.858 -18.810 1.00 73.31 159 TYR A O 1
ATOM 1283 N N . PHE A 1 160 ? 14.026 -7.573 -17.488 1.00 59.44 160 PHE A N 1
ATOM 1284 C CA . PHE A 1 160 ? 13.404 -8.471 -18.487 1.00 59.44 160 PHE A CA 1
ATOM 1285 C C . PHE A 1 160 ? 11.870 -8.386 -18.671 1.00 59.44 160 PHE A C 1
ATOM 1287 O O . PHE A 1 160 ? 11.270 -9.355 -19.125 1.00 59.44 160 PHE A O 1
ATOM 1294 N N . LEU A 1 161 ? 11.194 -7.267 -18.382 1.00 53.28 161 LEU A N 1
ATOM 1295 C CA . LEU A 1 161 ? 9.750 -7.136 -18.694 1.00 53.28 161 LEU A CA 1
ATOM 1296 C C . LEU A 1 161 ? 9.472 -6.839 -20.184 1.00 53.28 161 LEU A C 1
ATOM 1298 O O . LEU A 1 161 ? 8.715 -5.934 -20.514 1.00 53.28 161 LEU A O 1
ATOM 1302 N N . LEU A 1 162 ? 10.107 -7.591 -21.083 1.00 41.41 162 LEU A N 1
ATOM 1303 C CA . LEU A 1 162 ? 9.862 -7.561 -22.523 1.00 41.41 162 LEU A CA 1
ATOM 1304 C C . LEU A 1 162 ? 9.592 -8.989 -22.990 1.00 41.41 162 LEU A C 1
ATOM 1306 O O . LEU A 1 162 ? 10.549 -9.740 -23.140 1.00 41.41 162 LEU A O 1
ATOM 1310 N N . TYR A 1 163 ? 8.316 -9.333 -23.168 1.00 37.31 163 TYR A N 1
ATOM 1311 C CA . TYR A 1 163 ? 7.775 -10.076 -24.314 1.00 37.31 163 TYR A CA 1
ATOM 1312 C C . TYR A 1 163 ? 6.271 -9.821 -24.394 1.00 37.31 163 TYR A C 1
ATOM 1314 O O . TYR A 1 163 ? 5.588 -10.048 -23.370 1.00 37.31 163 TYR A O 1
#

Secondary structure (DSSP, 8-state):
--GGG--HHHHHHHHHHHS-TTTEEEEEEEES-TTSPTTTTSEEEEEEEE--SSSSS-EEE------HHHHHTTT-TT-S---HHHHHHHHHHHTTS-HHHHHT-EEEEEETTTTEEEEEEHHHHHHHHHHHHHHHHHHHHT-B-SSTTS-EE--TT------

Mean predicted aligned error: 6.77 Å